Protein AF-A0A947ZNK7-F1 (afdb_monomer_lite)

Sequence (46 aa):
MTEREVIRVLLGSPIYFRLTPENRRELIQEFLNHLKEVKENPSKKF

Radius of gyration: 11.84 Å; chains: 1; bounding box: 29×20×26 Å

Secondary structure (DSSP, 8-state):
--HHHHHHHHHT-HHHHHS-HHHHHHHHHHHHHHHHHHHH-TT---

Structure (mmCIF, N/CA/C/O backbone):
data_AF-A0A947ZNK7-F1
#
_entry.id   AF-A0A947ZNK7-F1
#
loop_
_atom_site.group_PDB
_atom_site.id
_atom_site.type_symbol
_atom_site.label_atom_id
_atom_site.label_alt_id
_atom_site.label_comp_id
_atom_site.label_asym_id
_atom_site.label_entity_id
_atom_site.label_seq_id
_atom_site.pdbx_PDB_ins_code
_atom_site.Cartn_x
_atom_site.Cartn_y
_atom_site.Cartn_z
_atom_site.occupancy
_atom_site.B_iso_or_equiv
_atom_site.auth_seq_id
_atom_site.auth_comp_id
_atom_site.auth_asym_id
_atom_site.auth_atom_id
_atom_site.pdbx_PDB_model_num
ATOM 1 N N . MET A 1 1 ? -12.208 -2.081 4.372 1.00 63.19 1 MET A N 1
ATOM 2 C CA . MET A 1 1 ? -10.979 -2.253 3.563 1.00 63.19 1 MET A CA 1
ATOM 3 C C . MET A 1 1 ? -9.759 -2.282 4.489 1.00 63.19 1 MET A C 1
ATOM 5 O O . MET A 1 1 ? -9.693 -1.470 5.413 1.00 63.19 1 MET A O 1
ATOM 9 N N . THR A 1 2 ? -8.852 -3.252 4.329 1.00 79.06 2 THR A N 1
ATOM 10 C CA . THR A 1 2 ? -7.622 -3.411 5.142 1.00 79.06 2 THR A CA 1
ATOM 11 C C . THR A 1 2 ? -6.379 -3.105 4.300 1.00 79.06 2 THR A C 1
ATOM 13 O O . THR A 1 2 ? -6.445 -3.149 3.076 1.00 79.06 2 THR A O 1
ATOM 16 N N . GLU A 1 3 ? -5.241 -2.815 4.934 1.00 77.25 3 GLU A N 1
ATOM 17 C CA . GLU A 1 3 ? -3.980 -2.458 4.252 1.00 77.25 3 GLU A CA 1
ATOM 18 C C . GLU A 1 3 ? -3.517 -3.537 3.256 1.00 77.25 3 GLU A C 1
ATOM 20 O O . GLU A 1 3 ? -3.031 -3.238 2.168 1.00 77.25 3 GLU A O 1
ATOM 25 N N . ARG A 1 4 ? -3.755 -4.813 3.584 1.00 83.62 4 ARG A N 1
ATOM 26 C CA . ARG A 1 4 ? -3.461 -5.952 2.700 1.00 83.62 4 ARG A CA 1
ATOM 27 C C . ARG A 1 4 ? -4.277 -5.932 1.405 1.00 83.62 4 ARG A C 1
ATOM 29 O O . ARG A 1 4 ? -3.751 -6.305 0.361 1.00 83.62 4 ARG A O 1
ATOM 36 N N . GLU A 1 5 ? -5.531 -5.483 1.458 1.00 83.56 5 GLU A N 1
ATOM 37 C CA . GLU A 1 5 ? -6.378 -5.371 0.264 1.00 83.56 5 GLU A CA 1
ATOM 38 C C . GLU A 1 5 ? -5.900 -4.239 -0.649 1.00 83.56 5 GLU A C 1
ATOM 40 O O . GLU A 1 5 ? -5.902 -4.395 -1.863 1.00 83.56 5 GLU A O 1
ATOM 45 N N . VAL A 1 6 ? -5.411 -3.133 -0.081 1.00 81.88 6 VAL A N 1
ATOM 46 C CA . VAL A 1 6 ? -4.823 -2.019 -0.848 1.00 81.88 6 VAL A CA 1
ATOM 47 C C . VAL A 1 6 ? -3.610 -2.488 -1.621 1.00 81.88 6 VAL A C 1
ATOM 49 O O . VAL A 1 6 ? -3.527 -2.282 -2.826 1.00 81.88 6 VAL A O 1
ATOM 52 N N . ILE A 1 7 ? -2.688 -3.163 -0.933 1.00 83.69 7 ILE A N 1
ATOM 53 C CA . ILE A 1 7 ? -1.483 -3.698 -1.558 1.00 83.69 7 ILE A CA 1
ATOM 54 C C . ILE A 1 7 ? -1.876 -4.684 -2.660 1.00 83.69 7 ILE A C 1
ATOM 56 O O . ILE A 1 7 ? -1.329 -4.612 -3.753 1.00 83.69 7 ILE A O 1
ATOM 60 N N .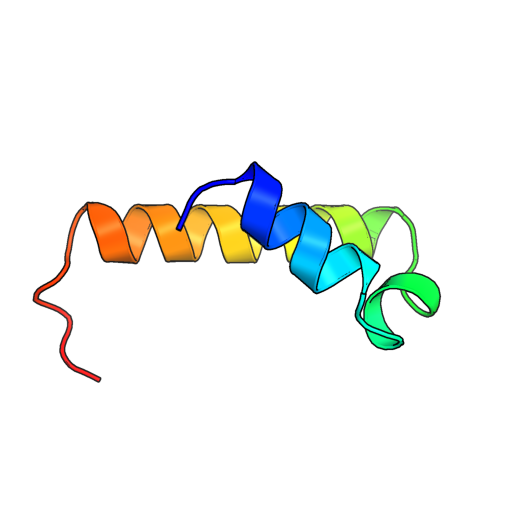 ARG A 1 8 ? -2.873 -5.549 -2.430 1.00 87.12 8 ARG A N 1
ATOM 61 C CA . ARG A 1 8 ? -3.379 -6.469 -3.458 1.00 87.12 8 ARG A CA 1
ATOM 62 C C . ARG A 1 8 ? -3.941 -5.732 -4.680 1.00 87.12 8 ARG A C 1
ATOM 64 O O . ARG A 1 8 ? -3.623 -6.115 -5.801 1.00 87.12 8 ARG A O 1
ATOM 71 N N . VAL A 1 9 ? -4.742 -4.683 -4.483 1.00 86.12 9 VAL A N 1
ATOM 72 C CA . VAL A 1 9 ? -5.305 -3.868 -5.576 1.00 86.12 9 VAL A CA 1
ATOM 73 C C . VAL A 1 9 ? -4.198 -3.152 -6.350 1.00 86.12 9 VAL A C 1
ATOM 75 O O . VAL A 1 9 ? -4.196 -3.173 -7.579 1.00 86.12 9 VAL A O 1
ATOM 78 N N . LEU A 1 10 ? -3.221 -2.573 -5.647 1.00 84.62 10 LEU A N 1
ATOM 79 C CA . LEU A 1 10 ? -2.078 -1.904 -6.265 1.00 84.62 10 LEU A CA 1
ATOM 80 C C . LEU A 1 10 ? -1.216 -2.890 -7.062 1.00 84.62 10 LEU A C 1
ATOM 82 O O . LEU A 1 10 ? -0.888 -2.606 -8.209 1.00 84.62 10 LEU A O 1
ATOM 86 N N . LEU A 1 11 ? -0.932 -4.075 -6.516 1.00 85.06 11 LEU A N 1
ATOM 87 C CA . LEU A 1 11 ? -0.206 -5.144 -7.213 1.00 85.06 11 LEU A CA 1
ATOM 88 C C . LEU A 1 11 ? -0.956 -5.686 -8.439 1.00 85.06 11 LEU A C 1
ATOM 90 O O . LEU A 1 11 ? -0.324 -6.218 -9.346 1.00 85.06 11 LEU A O 1
ATOM 94 N N . GLY A 1 12 ? -2.283 -5.551 -8.485 1.00 85.81 12 GLY A N 1
ATOM 95 C CA . GLY A 1 12 ? -3.097 -5.883 -9.656 1.00 85.81 12 GLY A CA 1
ATOM 96 C C . GLY A 1 12 ? -3.127 -4.791 -10.732 1.00 85.81 12 GLY A C 1
ATOM 97 O O . GLY A 1 12 ? -3.620 -5.037 -11.831 1.00 85.81 12 GLY A O 1
ATOM 98 N N . SER A 1 13 ? -2.615 -3.589 -10.447 1.00 85.44 13 SER A N 1
ATOM 99 C CA . SER A 1 13 ? -2.654 -2.460 -11.376 1.00 85.44 13 SER A CA 1
ATOM 100 C C . SER A 1 13 ? -1.432 -2.441 -12.306 1.00 85.44 13 SER A C 1
ATOM 102 O O . SER A 1 13 ? -0.295 -2.468 -11.828 1.00 85.44 13 SER A O 1
ATOM 104 N N . PRO A 1 14 ? -1.611 -2.276 -13.632 1.00 83.81 14 PRO A N 1
ATOM 105 C CA . PRO A 1 14 ? -0.499 -2.127 -14.576 1.00 83.81 14 PRO A CA 1
ATOM 106 C C . PRO A 1 14 ? 0.403 -0.929 -14.256 1.00 83.81 14 PRO A C 1
ATOM 108 O O . PRO A 1 14 ? 1.588 -0.925 -14.588 1.00 83.81 14 PRO A O 1
ATOM 111 N N . ILE A 1 15 ? -0.165 0.094 -13.611 1.00 83.31 15 ILE A N 1
ATOM 112 C CA . ILE A 1 15 ? 0.537 1.320 -13.231 1.00 83.31 15 ILE A CA 1
ATOM 113 C C . ILE A 1 15 ? 1.626 0.996 -12.208 1.00 83.31 15 ILE A C 1
ATOM 115 O O . ILE A 1 15 ? 2.741 1.486 -12.342 1.00 83.31 15 ILE A O 1
ATOM 119 N N . TYR A 1 16 ? 1.354 0.103 -11.253 1.00 84.50 16 TYR A N 1
ATOM 120 C CA . TYR A 1 16 ? 2.312 -0.273 -10.215 1.00 84.50 16 TYR A CA 1
ATOM 121 C C . TYR A 1 16 ? 3.622 -0.808 -10.804 1.00 84.50 16 TYR A C 1
ATOM 123 O O . TYR A 1 16 ? 4.704 -0.404 -10.383 1.00 84.50 16 TYR A O 1
ATOM 131 N N . PHE A 1 17 ? 3.547 -1.637 -11.848 1.00 85.19 17 PHE A N 1
ATOM 132 C CA . PHE A 1 17 ? 4.731 -2.195 -12.507 1.00 85.19 17 PHE A CA 1
ATOM 133 C C . PHE A 1 17 ? 5.537 -1.169 -13.309 1.00 85.19 17 PHE A C 1
ATOM 135 O O . PHE A 1 17 ? 6.738 -1.356 -13.487 1.00 85.19 17 PHE A O 1
ATOM 142 N N . ARG A 1 18 ? 4.909 -0.0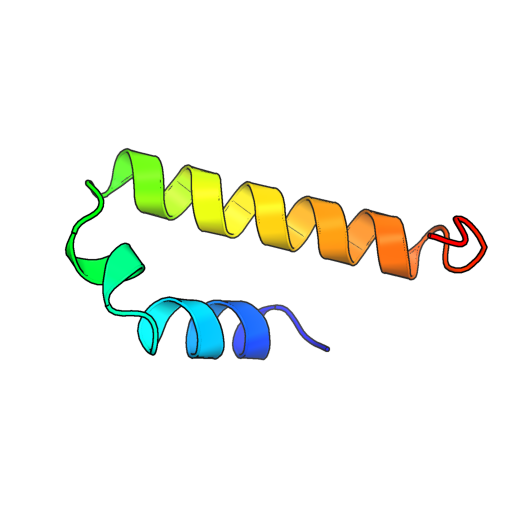71 -13.747 1.00 89.94 18 ARG A N 1
ATOM 143 C CA . ARG A 1 18 ? 5.578 1.024 -14.469 1.00 89.94 18 ARG A CA 1
ATOM 144 C C . ARG A 1 18 ? 6.275 2.022 -13.544 1.00 89.94 18 ARG A C 1
ATOM 146 O O . ARG A 1 18 ? 7.087 2.810 -14.014 1.00 89.94 18 ARG A O 1
ATOM 153 N N . LEU A 1 19 ? 5.962 1.997 -12.251 1.00 88.25 19 LEU A N 1
ATOM 154 C CA . LEU A 1 19 ? 6.560 2.888 -11.262 1.00 88.25 19 LEU A CA 1
ATOM 155 C C . LEU A 1 19 ? 7.924 2.374 -10.793 1.00 88.25 19 LEU A C 1
ATOM 157 O O . LEU A 1 19 ? 8.144 1.162 -10.685 1.00 88.25 19 LEU A O 1
ATOM 161 N N . THR A 1 20 ? 8.810 3.312 -10.460 1.00 92.12 20 THR A N 1
ATOM 162 C CA . THR A 1 20 ? 10.059 3.042 -9.741 1.00 92.12 20 THR A CA 1
ATOM 163 C C . THR A 1 20 ? 9.758 2.559 -8.315 1.00 92.12 20 THR A C 1
ATOM 165 O O . THR A 1 20 ? 8.671 2.816 -7.789 1.00 92.12 20 THR A O 1
ATOM 168 N N . PRO A 1 21 ? 10.696 1.860 -7.653 1.00 87.75 21 PRO A N 1
ATOM 169 C CA . PRO A 1 21 ? 10.512 1.416 -6.271 1.00 87.75 21 PRO A CA 1
ATOM 170 C C . PRO A 1 21 ? 10.148 2.548 -5.297 1.00 87.75 21 PRO A C 1
ATOM 172 O O . PRO A 1 21 ? 9.311 2.344 -4.420 1.00 87.75 21 PRO A O 1
ATOM 175 N N . GLU A 1 22 ? 10.730 3.736 -5.480 1.00 91.50 22 GLU A N 1
ATOM 176 C CA . GLU A 1 22 ? 10.431 4.932 -4.681 1.00 91.50 22 GLU A CA 1
ATOM 177 C C . GLU A 1 22 ? 8.977 5.375 -4.873 1.00 91.50 22 GLU A C 1
ATOM 179 O O . GLU A 1 22 ? 8.216 5.415 -3.906 1.00 91.50 22 GLU A O 1
ATOM 184 N N . ASN A 1 23 ? 8.539 5.546 -6.122 1.00 89.50 23 ASN A N 1
ATOM 185 C CA . ASN A 1 23 ? 7.171 5.969 -6.423 1.00 89.50 23 ASN A CA 1
ATOM 186 C C . ASN A 1 23 ? 6.129 4.927 -5.982 1.00 89.50 23 ASN A C 1
ATOM 188 O O . ASN A 1 23 ? 5.018 5.280 -5.594 1.00 89.50 23 ASN A O 1
ATOM 192 N N . ARG A 1 24 ? 6.461 3.627 -6.015 1.00 88.38 24 ARG A N 1
ATOM 193 C CA . ARG A 1 24 ? 5.583 2.569 -5.476 1.00 88.38 24 ARG A CA 1
ATOM 194 C C . ARG A 1 24 ? 5.385 2.721 -3.973 1.00 88.38 24 ARG A C 1
ATOM 196 O O . ARG A 1 24 ? 4.283 2.482 -3.484 1.00 88.38 24 ARG A O 1
ATOM 203 N N . ARG A 1 25 ? 6.446 3.080 -3.246 1.00 89.00 25 ARG A N 1
ATOM 204 C CA . ARG A 1 25 ? 6.398 3.283 -1.797 1.00 89.00 25 ARG A CA 1
ATOM 205 C C . ARG A 1 25 ? 5.540 4.492 -1.448 1.00 89.00 25 ARG A C 1
ATOM 207 O O . ARG A 1 25 ? 4.677 4.362 -0.585 1.00 89.00 25 ARG A O 1
ATOM 214 N N . GLU A 1 26 ? 5.727 5.604 -2.158 1.00 91.00 26 GLU A N 1
ATOM 215 C CA . GLU A 1 26 ? 4.897 6.801 -1.992 1.00 91.00 26 GLU A CA 1
ATOM 216 C C . GLU A 1 26 ? 3.424 6.510 -2.285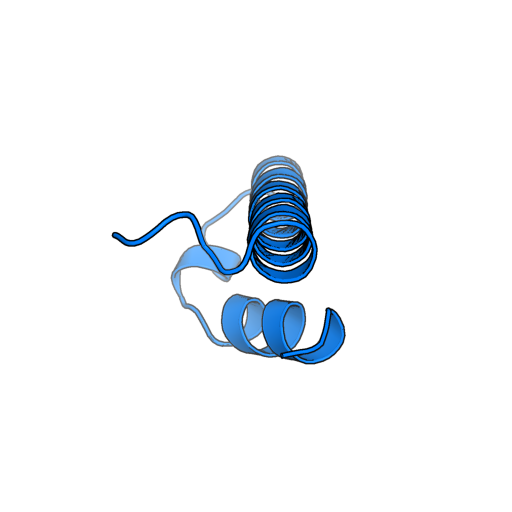 1.00 91.00 26 GLU A C 1
ATOM 218 O O . GLU A 1 26 ? 2.572 6.796 -1.451 1.00 91.00 26 GLU A O 1
ATOM 223 N N . LEU A 1 27 ? 3.122 5.829 -3.396 1.00 88.12 27 LEU A N 1
ATOM 224 C CA . LEU A 1 27 ? 1.751 5.463 -3.764 1.00 88.12 27 LEU A CA 1
ATOM 225 C C . LEU A 1 27 ? 1.063 4.611 -2.684 1.00 88.12 27 LEU A C 1
ATOM 227 O O . LEU A 1 27 ? -0.087 4.864 -2.330 1.00 88.12 27 LEU A O 1
ATOM 231 N N . ILE A 1 28 ? 1.753 3.593 -2.154 1.00 88.06 28 ILE A N 1
ATOM 232 C CA . ILE A 1 28 ? 1.212 2.763 -1.069 1.00 88.06 28 ILE A CA 1
ATOM 233 C C . ILE A 1 28 ? 0.954 3.632 0.166 1.00 88.06 28 ILE A C 1
ATOM 235 O O . ILE A 1 28 ? -0.113 3.535 0.767 1.00 88.06 28 ILE A O 1
ATOM 239 N N . GLN A 1 29 ? 1.905 4.487 0.539 1.00 89.31 29 GLN A N 1
ATOM 240 C CA . GLN A 1 29 ? 1.809 5.319 1.734 1.00 89.31 29 GLN A CA 1
ATOM 241 C C . GLN A 1 29 ? 0.677 6.354 1.641 1.00 89.31 29 GLN A C 1
ATOM 243 O O . GLN A 1 29 ? -0.086 6.493 2.594 1.00 89.31 29 GLN A O 1
ATOM 248 N N . GLU A 1 30 ? 0.509 7.007 0.491 1.00 90.06 30 GLU A N 1
ATOM 249 C CA . GLU A 1 30 ? -0.602 7.925 0.206 1.00 90.06 30 GLU A CA 1
ATOM 250 C C . GLU A 1 30 ? -1.959 7.225 0.352 1.00 90.06 30 GLU A C 1
ATOM 252 O O . GLU A 1 30 ? -2.842 7.704 1.062 1.00 90.06 30 GLU A O 1
ATOM 257 N N . PHE A 1 31 ? -2.115 6.038 -0.241 1.00 87.44 31 PHE A N 1
ATOM 258 C CA . PHE A 1 31 ? -3.355 5.264 -0.129 1.00 87.44 31 PHE A CA 1
ATOM 259 C C . PHE A 1 31 ? -3.653 4.821 1.307 1.00 87.44 31 PHE A C 1
ATOM 261 O O . PHE A 1 31 ? -4.811 4.834 1.732 1.00 87.44 31 PHE A O 1
ATOM 268 N N . LEU A 1 32 ? -2.627 4.410 2.057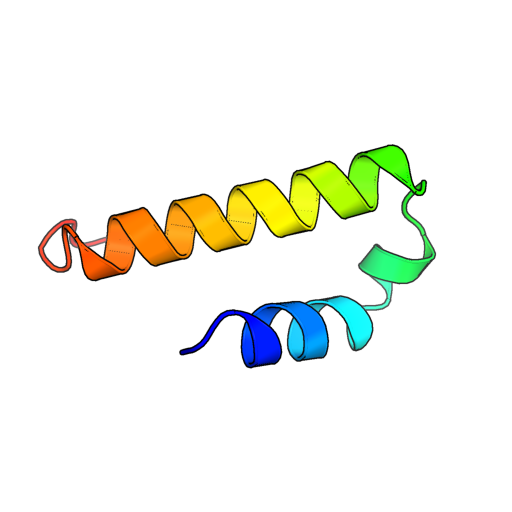 1.00 87.25 32 LEU A N 1
ATOM 269 C CA . LEU A 1 32 ? -2.774 4.033 3.463 1.00 87.25 32 LEU A CA 1
ATOM 270 C C . LEU A 1 32 ? -3.165 5.232 4.330 1.00 87.25 32 LEU A C 1
ATOM 272 O O . LEU A 1 32 ? -4.058 5.101 5.170 1.00 87.25 32 LEU A O 1
ATOM 276 N N . ASN A 1 33 ? -2.558 6.396 4.089 1.00 88.88 33 ASN A N 1
ATOM 277 C CA . ASN A 1 33 ? -2.927 7.644 4.750 1.00 88.88 33 ASN A CA 1
ATOM 278 C C . ASN A 1 33 ? -4.377 8.014 4.443 1.00 88.88 33 ASN A C 1
ATOM 280 O O . ASN A 1 33 ? -5.145 8.252 5.370 1.00 88.88 33 ASN A O 1
ATOM 284 N N . HIS A 1 34 ? -4.786 7.953 3.176 1.00 85.75 34 HIS A N 1
ATOM 285 C CA . HIS A 1 34 ? -6.153 8.277 2.787 1.00 85.75 34 HIS A CA 1
ATOM 286 C C . HIS A 1 34 ? -7.175 7.314 3.407 1.00 85.75 34 HIS A C 1
ATOM 288 O O . HIS A 1 34 ? -8.225 7.722 3.892 1.00 85.75 34 HIS A O 1
ATOM 294 N N . LEU A 1 35 ? -6.855 6.019 3.482 1.00 84.56 35 LEU A N 1
ATOM 295 C CA . LEU A 1 35 ? -7.692 5.050 4.194 1.00 84.56 35 LEU A CA 1
ATOM 296 C C . LEU A 1 35 ? -7.790 5.322 5.685 1.00 84.56 35 LEU A C 1
ATOM 298 O O . LEU A 1 35 ? -8.846 5.086 6.273 1.00 84.56 35 LEU A O 1
ATOM 302 N N . LYS A 1 36 ? -6.696 5.763 6.303 1.00 85.69 36 LYS A N 1
ATOM 303 C CA . LYS A 1 36 ? -6.690 6.163 7.704 1.00 85.69 36 LYS A CA 1
ATOM 304 C C . LYS A 1 36 ? -7.563 7.403 7.900 1.00 85.69 36 LYS A C 1
ATOM 306 O O . LYS A 1 36 ? -8.434 7.368 8.760 1.00 85.69 36 LYS A O 1
ATOM 311 N N . GLU A 1 37 ? -7.439 8.414 7.041 1.00 86.88 37 GLU A N 1
ATOM 312 C CA . GLU A 1 37 ? -8.304 9.599 7.054 1.00 86.88 37 GLU A CA 1
ATOM 313 C C . GLU A 1 37 ? -9.785 9.245 6.884 1.00 86.88 37 GLU A C 1
ATOM 315 O O . GLU A 1 37 ? -10.614 9.732 7.644 1.00 86.88 37 GLU A O 1
ATOM 320 N N . VAL A 1 38 ? -10.134 8.364 5.942 1.00 83.31 38 VAL A N 1
ATOM 321 C CA . VAL A 1 38 ? -11.524 7.922 5.728 1.00 83.31 38 VAL A CA 1
ATOM 322 C C . VAL A 1 38 ? -12.053 7.132 6.930 1.00 83.31 38 VAL A C 1
ATOM 324 O O . VAL A 1 38 ? -13.228 7.249 7.277 1.00 83.31 38 VAL A O 1
ATOM 327 N N . LYS A 1 39 ? -11.204 6.331 7.587 1.00 80.81 39 LYS A N 1
ATOM 328 C CA . LYS A 1 39 ? -11.574 5.600 8.809 1.00 80.81 39 LYS A CA 1
ATOM 329 C C . LYS A 1 39 ? -11.751 6.520 10.013 1.00 80.81 39 LYS A C 1
ATOM 331 O O . LYS A 1 39 ? -12.663 6.290 10.800 1.00 80.81 39 LYS A O 1
ATOM 336 N N . GLU A 1 40 ? -10.885 7.516 10.170 1.00 83.12 40 GLU A N 1
ATOM 337 C CA . GLU A 1 40 ? -10.943 8.475 11.279 1.00 83.12 40 GLU A CA 1
ATOM 338 C C . GLU A 1 40 ? -12.016 9.554 11.058 1.00 83.12 40 GLU A C 1
ATOM 340 O O . GLU A 1 40 ? -12.598 10.039 12.023 1.00 83.12 40 GLU A O 1
ATOM 345 N N . ASN A 1 41 ? -12.333 9.893 9.805 1.00 76.31 41 ASN A N 1
ATOM 346 C CA . ASN A 1 41 ? -13.331 10.893 9.425 1.00 76.31 41 ASN A CA 1
ATOM 347 C C . ASN A 1 41 ? -14.258 10.394 8.298 1.00 76.31 41 ASN A C 1
ATOM 349 O O . ASN A 1 41 ? -14.212 10.902 7.173 1.00 76.31 41 ASN A O 1
ATOM 353 N N . PRO A 1 42 ? -15.189 9.469 8.593 1.00 66.94 42 PRO A N 1
ATOM 354 C CA . PRO A 1 42 ? -16.166 8.996 7.608 1.00 66.94 42 PRO A CA 1
ATOM 355 C C . PRO A 1 42 ? -17.167 10.082 7.156 1.00 66.94 42 PRO A C 1
ATOM 357 O O . PRO A 1 42 ? -17.899 9.877 6.192 1.00 66.94 42 PRO A O 1
ATOM 360 N N . SER A 1 43 ? -17.205 11.241 7.828 1.00 65.19 43 SER A N 1
ATOM 361 C CA . SER A 1 43 ? -18.116 12.360 7.532 1.00 65.19 43 SER A CA 1
ATOM 362 C C . SER A 1 43 ? -17.589 13.369 6.507 1.00 65.19 43 SER A C 1
ATOM 364 O O . SER A 1 43 ? -18.307 14.318 6.183 1.00 65.19 43 SER A O 1
ATOM 366 N N . LYS A 1 44 ? -16.374 13.197 5.962 1.00 55.53 44 LYS A N 1
ATOM 367 C CA . LYS A 1 44 ? -15.892 14.024 4.843 1.00 55.53 44 LYS A CA 1
ATOM 368 C C . LYS A 1 44 ? -16.554 13.520 3.552 1.00 55.53 44 LYS A C 1
ATOM 370 O O . LYS A 1 44 ? -15.974 12.770 2.777 1.00 55.53 44 LYS A O 1
ATOM 375 N N . LYS A 1 45 ? -17.839 13.859 3.413 1.00 49.38 45 LYS A N 1
ATOM 376 C CA . LYS A 1 45 ? -18.681 13.619 2.236 1.00 49.38 45 LYS A CA 1
ATOM 377 C C . LYS A 1 45 ? -17.975 14.210 1.008 1.00 49.38 45 LYS A C 1
ATOM 379 O O . LYS A 1 45 ? -17.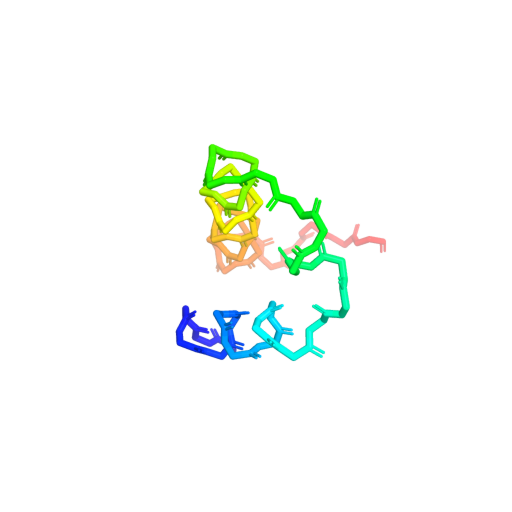734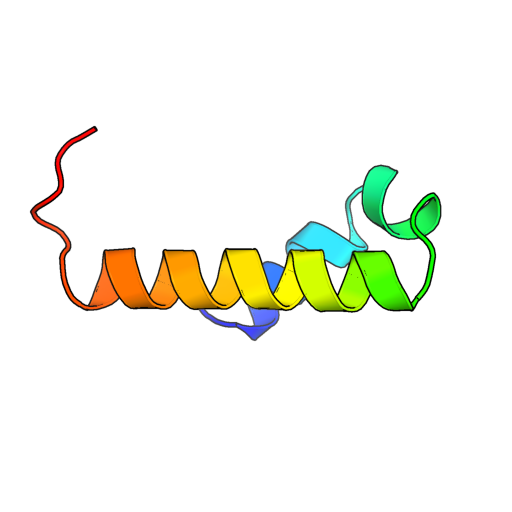 15.417 0.984 1.00 49.38 45 LYS A O 1
ATOM 384 N N . PHE A 1 46 ? -17.614 13.346 0.062 1.00 59.09 46 PHE A N 1
ATOM 385 C CA . PHE A 1 46 ? -17.316 13.731 -1.318 1.00 59.09 46 PHE A CA 1
ATOM 386 C C . PHE A 1 46 ? -18.569 14.307 -1.985 1.00 59.09 46 PHE A C 1
ATOM 388 O O . PHE A 1 46 ? -19.684 13.860 -1.617 1.00 59.09 46 PHE A O 1
#

pLDDT: mean 82.44, std 9.6, range [49.38, 92.12]

Foldseek 3Di:
DDLVVLVVVLVVDPVLVVDDPVVNVVVSVVVVVVVVVCVVCVPPDD